Protein AF-K0RR10-F1 (afdb_monomer_lite)

pLDDT: mean 93.08, std 4.28, range [63.0, 97.69]

InterPro domains:
  IPR013103 Reverse transcriptase, RNA-dependent DNA polymerase [PF07727] (15-129)

Organism: Thalassiosira oceanica (NCBI:txid159749)

Secondary structure (DSSP, 8-state):
--EE--EEEEEEE-TT--EEEEEEE-GGGSPPPSS--------HHHHHHHHHHHHHHT--------TTHHHHSEEEEEEEEE--GGGGGGTT-EEEEEE--TT-TTHHHHHHHHHHHHHHHTT--EE-SS-TT-EE----

Structure (mmCIF, N/CA/C/O backbone):
data_AF-K0RR10-F1
#
_entry.id   AF-K0RR10-F1
#
loop_
_atom_site.group_PDB
_atom_site.id
_atom_site.type_symbol
_atom_site.label_atom_id
_atom_site.label_alt_id
_atom_site.label_comp_id
_atom_site.label_asym_id
_atom_site.label_entity_id
_atom_site.label_seq_id
_atom_site.pdbx_PDB_ins_code
_atom_site.Cartn_x
_atom_site.Cartn_y
_atom_site.Cartn_z
_atom_site.occupancy
_atom_site.B_iso_or_equiv
_atom_site.auth_seq_id
_atom_site.auth_comp_id
_atom_site.auth_asym_id
_atom_site.auth_atom_id
_atom_site.pdbx_PDB_model_num
ATOM 1 N N . GLY A 1 1 ? 5.781 13.032 -19.057 1.00 86.50 1 GLY A N 1
ATOM 2 C CA . GLY A 1 1 ? 5.958 11.800 -19.861 1.00 86.50 1 GLY A CA 1
ATOM 3 C C . GLY A 1 1 ? 6.273 10.612 -18.965 1.00 86.50 1 GLY A C 1
ATOM 4 O O . GLY A 1 1 ? 6.292 10.790 -17.752 1.00 86.50 1 GLY A O 1
ATOM 5 N N . TRP A 1 2 ? 6.493 9.425 -19.537 1.00 93.75 2 TRP A N 1
ATOM 6 C CA . TRP A 1 2 ? 6.980 8.248 -18.800 1.00 93.75 2 TRP A CA 1
ATOM 7 C C . TRP A 1 2 ? 8.497 8.338 -18.577 1.00 93.75 2 TRP A C 1
ATOM 9 O O . TRP A 1 2 ? 9.209 8.831 -19.448 1.00 93.75 2 TRP A O 1
ATOM 19 N N . LYS A 1 3 ? 8.989 7.877 -17.423 1.00 94.38 3 LYS A N 1
ATOM 20 C CA . LYS A 1 3 ? 10.417 7.876 -17.064 1.00 94.38 3 LYS A CA 1
ATOM 21 C C . LYS A 1 3 ? 10.918 6.446 -16.859 1.00 94.38 3 LYS A C 1
ATOM 23 O O . LYS A 1 3 ? 10.204 5.623 -16.286 1.00 94.38 3 LYS A O 1
ATOM 28 N N . LYS A 1 4 ? 12.142 6.155 -17.301 1.00 96.06 4 LYS A N 1
ATOM 29 C CA . LYS A 1 4 ? 12.766 4.846 -17.074 1.00 96.06 4 LYS A CA 1
ATOM 30 C C . LYS A 1 4 ? 13.024 4.651 -15.578 1.00 96.06 4 LYS A C 1
ATOM 32 O O . LYS A 1 4 ? 13.488 5.568 -14.904 1.00 96.06 4 LYS A O 1
ATOM 37 N N . ALA A 1 5 ? 12.744 3.458 -15.081 1.00 96.00 5 ALA A N 1
ATOM 38 C CA . ALA A 1 5 ? 13.085 2.987 -13.751 1.00 96.00 5 ALA A CA 1
ATOM 39 C C . ALA A 1 5 ? 13.799 1.630 -13.848 1.00 96.00 5 ALA A C 1
ATOM 41 O O . ALA A 1 5 ? 13.857 1.009 -14.911 1.00 96.00 5 ALA A O 1
ATOM 42 N N . SER A 1 6 ? 14.339 1.184 -12.721 1.00 95.31 6 SER A N 1
ATOM 43 C CA . SER A 1 6 ? 14.881 -0.158 -12.527 1.00 95.31 6 SER A CA 1
ATOM 44 C C . SER A 1 6 ? 14.260 -0.788 -11.283 1.00 95.31 6 SER A C 1
ATOM 46 O O . SER A 1 6 ? 13.507 -0.138 -10.548 1.00 95.31 6 SER A O 1
ATOM 48 N N . GLY A 1 7 ? 14.567 -2.054 -11.054 1.00 95.06 7 GLY A N 1
ATOM 49 C CA . GLY A 1 7 ? 14.224 -2.767 -9.837 1.00 95.06 7 GLY A CA 1
ATOM 50 C C . GLY A 1 7 ? 15.058 -4.028 -9.711 1.00 95.06 7 GLY A C 1
ATOM 51 O O . GLY A 1 7 ? 15.874 -4.334 -10.580 1.00 95.06 7 GLY A O 1
ATOM 52 N N . HIS A 1 8 ? 14.859 -4.732 -8.612 1.00 94.00 8 HIS A N 1
ATOM 53 C CA . HIS A 1 8 ? 15.583 -5.944 -8.267 1.00 94.00 8 HIS A CA 1
ATOM 54 C C . HIS A 1 8 ? 14.651 -6.916 -7.553 1.00 94.00 8 HIS A C 1
ATOM 56 O O . HIS A 1 8 ? 13.611 -6.530 -7.015 1.00 94.00 8 HIS A O 1
ATOM 62 N N . PHE A 1 9 ? 15.028 -8.186 -7.515 1.00 93.62 9 PHE A N 1
ATOM 63 C CA . PHE A 1 9 ? 14.322 -9.162 -6.703 1.00 93.62 9 PHE A CA 1
ATOM 64 C C . PHE A 1 9 ? 14.853 -9.184 -5.274 1.00 93.62 9 PHE A C 1
ATOM 66 O O . PHE A 1 9 ? 16.053 -9.105 -5.022 1.00 93.62 9 PHE A O 1
ATOM 73 N N . ILE A 1 10 ? 13.923 -9.337 -4.341 1.00 92.69 10 ILE A N 1
ATOM 74 C CA . ILE A 1 10 ? 14.191 -9.700 -2.959 1.00 92.69 10 ILE A CA 1
ATOM 75 C C . ILE A 1 10 ? 13.645 -11.104 -2.756 1.00 92.69 10 ILE A C 1
ATOM 77 O O . ILE A 1 10 ? 12.446 -11.345 -2.940 1.00 92.69 10 ILE A O 1
ATOM 81 N N . TRP A 1 11 ? 14.530 -12.011 -2.362 1.00 93.19 11 TRP A N 1
ATOM 82 C CA . TRP A 1 11 ? 14.187 -13.371 -1.975 1.00 93.19 11 TRP A CA 1
ATOM 83 C C . TRP A 1 11 ? 14.193 -13.487 -0.462 1.00 93.19 11 TRP A C 1
ATOM 85 O O . TRP A 1 11 ? 15.035 -12.905 0.216 1.00 93.19 11 TRP A O 1
ATOM 95 N N . ASP A 1 12 ? 13.230 -14.234 0.048 1.00 92.31 12 ASP A N 1
ATOM 96 C CA . ASP A 1 12 ? 13.021 -14.433 1.470 1.00 92.31 12 ASP A CA 1
ATOM 97 C C . ASP A 1 12 ? 12.541 -15.867 1.713 1.00 92.31 12 ASP A C 1
ATOM 99 O O . ASP A 1 12 ? 11.804 -16.437 0.899 1.00 92.31 12 ASP A O 1
ATOM 103 N N . VAL A 1 13 ? 12.965 -16.454 2.828 1.00 93.69 13 VAL A N 1
ATOM 104 C CA . VAL A 1 13 ? 12.513 -17.770 3.283 1.00 93.69 13 VAL A CA 1
ATOM 105 C C . VAL A 1 13 ? 11.911 -17.574 4.658 1.00 93.69 13 VAL A C 1
ATOM 107 O O . VAL A 1 13 ? 12.597 -17.236 5.619 1.00 93.69 13 VAL A O 1
ATOM 110 N N . LYS A 1 14 ? 10.600 -17.770 4.740 1.00 89.75 14 LYS A N 1
ATOM 111 C CA . LYS A 1 14 ? 9.872 -17.651 5.999 1.00 89.75 14 LYS A CA 1
ATOM 112 C C . LYS A 1 14 ? 10.260 -18.769 6.970 1.00 89.75 14 LYS A C 1
ATOM 114 O O . LYS A 1 14 ? 10.777 -19.807 6.567 1.00 89.75 14 LYS A O 1
ATOM 119 N N . MET A 1 15 ? 9.907 -18.590 8.244 1.00 92.62 15 MET A N 1
ATOM 120 C CA . MET A 1 15 ? 10.101 -19.610 9.288 1.00 92.62 15 MET A CA 1
ATOM 121 C C . MET A 1 15 ? 9.376 -20.935 8.993 1.00 92.62 15 MET A C 1
ATOM 123 O O . MET A 1 15 ? 9.811 -21.981 9.454 1.00 92.62 15 MET A O 1
ATOM 127 N N . ASP A 1 16 ? 8.304 -20.904 8.196 1.00 94.12 16 ASP A N 1
ATOM 128 C CA . ASP A 1 16 ? 7.575 -22.090 7.718 1.00 94.12 16 ASP A CA 1
ATOM 129 C C . ASP A 1 16 ? 8.182 -22.707 6.437 1.00 94.12 16 ASP A C 1
ATOM 131 O O . ASP A 1 16 ? 7.538 -23.509 5.766 1.00 94.12 16 ASP A O 1
ATOM 135 N N . PHE A 1 17 ? 9.405 -22.307 6.067 1.00 92.69 17 PHE A N 1
ATOM 136 C CA . PHE A 1 17 ? 10.118 -22.667 4.835 1.00 92.69 17 PHE A CA 1
ATOM 137 C C . PHE A 1 17 ? 9.451 -22.229 3.523 1.00 92.69 17 PHE A C 1
ATOM 139 O O . PHE A 1 17 ? 9.933 -22.573 2.437 1.00 92.69 17 PHE A O 1
ATOM 146 N N . THR A 1 18 ? 8.399 -21.407 3.574 1.00 94.12 18 THR A N 1
ATOM 147 C CA . THR A 1 18 ? 7.823 -20.820 2.363 1.00 94.12 18 THR A CA 1
ATOM 148 C C . THR A 1 18 ? 8.839 -19.895 1.705 1.00 94.12 18 THR A C 1
ATOM 150 O O . THR A 1 18 ? 9.264 -18.889 2.282 1.00 94.12 18 THR A O 1
ATOM 153 N N . ARG A 1 19 ? 9.178 -20.203 0.453 1.00 93.81 19 ARG A N 1
ATOM 154 C CA . ARG A 1 19 ? 10.034 -19.365 -0.389 1.00 93.81 19 ARG A CA 1
ATOM 155 C C . ARG A 1 19 ? 9.206 -18.244 -0.993 1.00 93.81 19 ARG A C 1
ATOM 157 O O . ARG A 1 19 ? 8.159 -18.483 -1.594 1.00 93.81 19 ARG A O 1
ATOM 164 N N . LYS A 1 20 ? 9.681 -17.015 -0.851 1.00 91.31 20 LYS A N 1
ATOM 165 C CA . LYS A 1 20 ? 9.040 -15.823 -1.390 1.00 91.31 20 LYS A CA 1
ATOM 166 C C . LYS A 1 20 ? 10.031 -15.050 -2.241 1.00 91.31 20 LYS A C 1
ATOM 168 O O . LYS A 1 20 ? 11.164 -14.833 -1.834 1.00 91.31 20 LYS A O 1
ATOM 173 N N . ALA A 1 21 ? 9.571 -14.591 -3.396 1.00 91.25 21 ALA A N 1
ATOM 174 C CA . ALA A 1 21 ? 10.290 -13.648 -4.237 1.00 91.25 21 ALA A CA 1
ATOM 175 C C . ALA A 1 21 ? 9.399 -12.426 -4.479 1.00 91.25 21 ALA A C 1
ATOM 177 O O . ALA A 1 21 ? 8.190 -12.559 -4.689 1.00 91.25 21 ALA A O 1
ATOM 178 N N . ARG A 1 22 ? 9.974 -11.226 -4.413 1.00 91.06 22 ARG A N 1
ATOM 179 C CA . ARG A 1 22 ? 9.297 -9.969 -4.752 1.00 91.06 22 ARG A CA 1
ATOM 180 C C . ARG A 1 22 ? 10.189 -9.163 -5.677 1.00 91.06 22 ARG A C 1
ATOM 182 O O . ARG A 1 22 ? 11.328 -8.904 -5.314 1.00 91.06 22 ARG A O 1
ATOM 189 N N . TRP A 1 23 ? 9.657 -8.704 -6.803 1.00 93.44 23 TRP A N 1
ATOM 190 C CA . TRP A 1 23 ? 10.311 -7.651 -7.574 1.00 93.44 23 TRP A CA 1
ATOM 191 C C . TRP A 1 23 ? 10.014 -6.294 -6.925 1.00 93.44 23 TRP A C 1
ATOM 193 O O . TRP A 1 23 ? 8.859 -5.971 -6.630 1.00 93.44 23 TRP A O 1
ATOM 203 N N . VAL A 1 24 ? 11.057 -5.520 -6.654 1.00 94.88 24 VAL A N 1
ATOM 204 C CA . VAL A 1 24 ? 11.018 -4.257 -5.915 1.00 94.88 24 VAL A CA 1
ATOM 205 C C . VAL A 1 24 ? 11.597 -3.164 -6.797 1.00 94.88 24 VAL A C 1
ATOM 207 O O . VAL A 1 24 ? 12.699 -3.287 -7.322 1.00 94.88 24 VAL A O 1
ATOM 210 N N . LYS A 1 25 ? 10.848 -2.073 -6.956 1.00 95.38 25 LYS A N 1
ATOM 211 C CA . LYS A 1 25 ? 11.269 -0.908 -7.735 1.00 95.38 25 LYS A CA 1
ATOM 212 C C . LYS A 1 25 ? 12.403 -0.181 -7.010 1.00 95.38 25 LYS A C 1
ATOM 214 O O . LYS A 1 25 ? 12.285 0.121 -5.826 1.00 95.38 25 LYS A O 1
ATOM 219 N N . ASP A 1 26 ? 13.432 0.238 -7.740 1.00 94.88 26 ASP A N 1
ATOM 220 C CA . ASP A 1 26 ? 14.519 1.079 -7.225 1.00 94.88 26 ASP A CA 1
ATOM 221 C C . ASP A 1 26 ? 14.074 2.545 -7.081 1.00 94.88 26 ASP A C 1
ATOM 223 O O . ASP A 1 26 ? 14.636 3.454 -7.695 1.00 94.88 26 ASP A O 1
ATOM 227 N N . GLY A 1 27 ? 13.043 2.830 -6.282 1.00 92.38 27 GLY A N 1
ATOM 228 C CA . GLY A 1 27 ? 12.535 4.200 -6.150 1.00 92.38 27 GLY A CA 1
ATOM 229 C C . GLY A 1 27 ? 13.549 5.173 -5.550 1.00 92.38 27 GLY A C 1
ATOM 230 O O . GLY A 1 27 ? 13.446 6.371 -5.795 1.00 92.38 27 GLY A O 1
ATOM 231 N N . HIS A 1 28 ? 14.577 4.695 -4.841 1.00 90.81 28 HIS A N 1
ATOM 232 C CA . HIS A 1 28 ? 15.696 5.544 -4.418 1.00 90.81 28 HIS A CA 1
ATOM 233 C C . HIS A 1 28 ? 16.426 6.186 -5.614 1.00 90.81 28 HIS A C 1
ATOM 235 O O . HIS A 1 28 ? 16.857 7.331 -5.513 1.00 90.81 28 HIS A O 1
ATOM 241 N N . ARG A 1 29 ? 16.479 5.497 -6.762 1.00 93.56 29 ARG A N 1
ATOM 242 C CA . ARG A 1 29 ? 17.094 5.978 -8.009 1.00 93.56 29 ARG A CA 1
ATOM 243 C C . ARG A 1 29 ? 16.163 6.844 -8.859 1.00 93.56 29 ARG A C 1
ATOM 245 O O . ARG A 1 29 ? 16.609 7.432 -9.838 1.00 93.56 29 ARG A O 1
ATOM 252 N N . THR A 1 30 ? 14.875 6.932 -8.522 1.00 91.12 30 THR A N 1
ATOM 253 C CA . THR A 1 30 ? 13.935 7.815 -9.227 1.00 91.12 30 THR A CA 1
ATOM 254 C C . THR A 1 30 ? 13.905 9.193 -8.576 1.00 91.12 30 THR A C 1
ATOM 256 O O . THR A 1 30 ? 14.126 9.325 -7.370 1.00 91.12 30 THR A O 1
ATOM 259 N N . ALA A 1 31 ? 13.597 10.234 -9.353 1.00 89.69 31 ALA A N 1
ATOM 260 C CA . ALA A 1 31 ? 13.382 11.576 -8.813 1.00 89.69 31 ALA A CA 1
ATOM 261 C C . ALA A 1 31 ? 12.313 11.569 -7.701 1.00 89.69 31 ALA A C 1
ATOM 263 O O . ALA A 1 31 ? 11.481 10.660 -7.627 1.00 89.69 31 ALA A O 1
ATOM 264 N N . ALA A 1 32 ? 12.352 12.566 -6.817 1.00 86.44 32 ALA A N 1
ATOM 265 C CA . ALA A 1 32 ? 11.272 12.758 -5.857 1.00 86.44 32 ALA A CA 1
ATOM 266 C C . ALA A 1 32 ? 9.940 12.996 -6.600 1.00 86.44 32 ALA A C 1
ATOM 268 O O . ALA A 1 32 ? 9.947 13.619 -7.668 1.00 86.44 32 ALA A O 1
ATOM 269 N N . PRO A 1 33 ? 8.813 12.485 -6.078 1.00 83.75 33 PRO A N 1
ATOM 270 C CA . PRO A 1 33 ? 7.509 12.794 -6.645 1.00 83.75 33 PRO A CA 1
ATOM 271 C C . PRO A 1 33 ? 7.237 14.301 -6.535 1.00 83.75 33 PRO A C 1
ATOM 273 O O . PRO A 1 33 ? 7.612 14.935 -5.554 1.00 83.75 33 PRO A O 1
ATOM 276 N N . GLU A 1 34 ? 6.567 14.871 -7.539 1.00 79.62 34 GLU A N 1
ATOM 277 C CA . GLU A 1 34 ? 6.197 16.301 -7.561 1.00 79.62 34 GLU A CA 1
ATOM 278 C C . GLU A 1 34 ? 5.202 16.665 -6.447 1.00 79.62 34 GLU A C 1
ATOM 280 O O . GLU A 1 34 ? 5.109 17.809 -6.019 1.00 79.62 34 GLU A O 1
ATOM 285 N N . SER A 1 35 ? 4.459 15.671 -5.967 1.00 81.00 35 SER A N 1
ATOM 286 C CA . SER A 1 35 ? 3.507 15.776 -4.865 1.00 81.00 35 SER A CA 1
ATOM 287 C C . SER A 1 35 ? 4.033 15.046 -3.631 1.00 81.00 35 SER A C 1
ATOM 289 O O . SER A 1 35 ? 4.780 14.075 -3.750 1.00 81.00 35 SER A O 1
ATOM 291 N N . SER A 1 36 ? 3.592 15.477 -2.446 1.00 84.50 36 SER A N 1
ATOM 292 C CA . SER A 1 36 ? 3.968 14.867 -1.162 1.00 84.50 36 SER A CA 1
ATOM 293 C C . SER A 1 36 ? 3.772 13.353 -1.178 1.00 84.50 36 SER A C 1
ATOM 295 O O . SER A 1 36 ? 2.691 12.903 -1.536 1.00 84.50 36 SER A O 1
ATOM 297 N N . SER A 1 37 ? 4.774 12.573 -0.766 1.00 86.75 37 SER A N 1
ATOM 298 C CA . SER A 1 37 ? 4.698 11.109 -0.619 1.00 86.75 37 SER A CA 1
ATOM 299 C C . SER A 1 37 ? 4.054 10.658 0.699 1.00 86.75 37 SER A C 1
ATOM 301 O O . SER A 1 37 ? 4.166 9.490 1.067 1.00 86.75 37 SER A O 1
ATOM 303 N N . TYR A 1 38 ? 3.431 11.581 1.431 1.00 87.88 38 TYR A N 1
ATOM 304 C CA . TYR A 1 38 ? 2.828 11.318 2.731 1.00 87.88 38 TYR A CA 1
ATOM 305 C C . TYR A 1 38 ? 1.704 10.278 2.644 1.00 87.88 38 TYR A C 1
ATOM 307 O O . TYR A 1 38 ? 0.831 10.364 1.781 1.00 87.88 38 TYR A O 1
ATOM 315 N N . ALA A 1 39 ? 1.723 9.324 3.570 1.00 91.00 39 ALA A N 1
ATOM 316 C CA . ALA A 1 39 ? 0.639 8.392 3.834 1.00 91.00 39 ALA A CA 1
ATOM 317 C C . ALA A 1 39 ? 0.280 8.515 5.315 1.00 91.00 39 ALA A C 1
ATOM 319 O O . ALA A 1 39 ? 1.181 8.562 6.157 1.00 91.00 39 ALA A O 1
ATOM 320 N N . GLY A 1 40 ? -1.017 8.598 5.605 1.00 89.25 40 GLY A N 1
ATOM 321 C CA . GLY A 1 40 ? -1.512 8.676 6.972 1.00 89.25 40 GLY A CA 1
ATOM 322 C C . GLY A 1 40 ? -1.158 7.424 7.777 1.00 89.25 40 GLY A C 1
ATOM 323 O O . GLY A 1 40 ? -1.046 6.322 7.228 1.00 89.25 40 GLY A O 1
ATOM 324 N N . VAL A 1 41 ? -0.948 7.614 9.077 1.00 91.81 41 VAL A N 1
ATOM 325 C CA . VAL A 1 41 ? -0.814 6.534 10.051 1.00 91.81 41 VAL A CA 1
ATOM 326 C C . VAL A 1 41 ? -1.712 6.882 11.224 1.00 91.81 41 VAL A C 1
ATOM 328 O O . VAL A 1 41 ? -1.577 7.956 11.810 1.00 91.81 41 VAL A O 1
ATOM 331 N N . VAL A 1 42 ? -2.579 5.939 11.588 1.00 94.25 42 VAL A N 1
ATOM 332 C CA . VAL A 1 42 ? -3.441 6.074 12.760 1.00 94.25 42 VAL A CA 1
ATOM 333 C C . VAL A 1 42 ? -2.601 6.297 14.019 1.00 94.25 42 VAL A C 1
ATOM 335 O O . VAL A 1 42 ? -1.596 5.616 14.258 1.00 94.25 42 VAL A O 1
ATOM 338 N N . SER A 1 43 ? -3.011 7.255 14.844 1.00 95.38 43 SER A N 1
ATOM 339 C CA . SER A 1 43 ? -2.337 7.511 16.112 1.00 95.38 43 SER A CA 1
ATOM 340 C C . SER A 1 43 ? -2.572 6.371 17.104 1.00 95.38 43 SER A C 1
ATOM 342 O O . SER A 1 43 ? -3.607 5.694 17.120 1.00 95.38 43 SER A O 1
ATOM 344 N N . ARG A 1 44 ? -1.603 6.156 17.994 1.00 95.81 44 ARG A N 1
ATOM 345 C CA . ARG A 1 44 ? -1.722 5.137 19.042 1.00 95.81 44 ARG A CA 1
ATOM 346 C C . ARG A 1 44 ? -2.863 5.467 20.005 1.00 95.81 44 ARG A C 1
ATOM 348 O O . ARG A 1 44 ? -3.517 4.568 20.526 1.00 95.81 44 ARG A O 1
ATOM 355 N N . GLU A 1 45 ? -3.088 6.749 20.251 1.00 96.31 45 GLU A N 1
ATOM 356 C CA . GLU A 1 45 ? -4.141 7.274 21.108 1.00 96.31 45 GLU A CA 1
ATOM 357 C C . GLU A 1 45 ? -5.523 6.968 20.512 1.00 96.31 45 GLU A C 1
ATOM 359 O O . GLU A 1 45 ? -6.370 6.436 21.228 1.00 96.31 45 GLU A O 1
ATOM 364 N N . SER A 1 46 ? -5.715 7.155 19.201 1.00 96.56 46 SER A N 1
ATOM 365 C CA . SER A 1 46 ? -6.925 6.717 18.490 1.00 96.56 46 SER A CA 1
ATOM 366 C C . SER A 1 46 ? -7.177 5.216 18.613 1.00 96.56 46 SER A C 1
ATOM 368 O O . SER A 1 46 ? -8.295 4.808 18.929 1.00 96.56 46 SER A O 1
ATOM 370 N N . ILE A 1 47 ? -6.142 4.383 18.422 1.00 96.06 47 ILE A N 1
ATOM 371 C CA . ILE A 1 47 ? -6.264 2.924 18.596 1.00 96.06 47 ILE A CA 1
ATOM 372 C C . ILE A 1 47 ? -6.725 2.597 20.020 1.00 96.06 47 ILE A C 1
ATOM 374 O O . ILE A 1 47 ? -7.646 1.803 20.203 1.00 96.06 47 ILE A O 1
ATOM 378 N N . ARG A 1 48 ? -6.112 3.215 21.038 1.00 97.06 48 ARG A N 1
ATOM 379 C CA . ARG A 1 48 ? -6.484 2.996 22.445 1.00 97.06 48 ARG A CA 1
ATOM 380 C C . ARG A 1 48 ? -7.935 3.375 22.707 1.00 97.06 48 ARG A C 1
ATOM 382 O O . ARG A 1 48 ? -8.650 2.576 23.296 1.00 97.06 48 ARG A O 1
ATOM 389 N N . ILE A 1 49 ? -8.375 4.541 22.235 1.00 95.69 49 ILE A N 1
ATOM 390 C CA . ILE A 1 49 ? -9.760 5.002 22.400 1.00 95.69 49 ILE A CA 1
ATOM 391 C C . ILE A 1 49 ? -10.738 4.014 21.752 1.00 95.69 49 ILE A C 1
ATOM 393 O O . ILE A 1 49 ? -11.702 3.610 22.399 1.00 95.69 49 ILE A O 1
ATOM 397 N N . ALA A 1 50 ? -10.472 3.572 20.519 1.00 95.12 50 ALA A N 1
ATOM 398 C CA . ALA A 1 50 ? -11.328 2.618 19.814 1.00 95.12 50 ALA A CA 1
ATOM 399 C C . ALA A 1 50 ? -11.419 1.264 20.541 1.00 95.12 50 ALA A C 1
ATOM 401 O O . ALA A 1 50 ? -12.510 0.716 20.698 1.00 95.12 50 ALA A O 1
ATOM 402 N N . LEU A 1 51 ? -10.291 0.744 21.036 1.00 96.81 51 LEU A N 1
ATOM 403 C CA . LEU A 1 51 ? -10.257 -0.508 21.797 1.00 96.81 51 LEU A CA 1
ATOM 404 C C . LEU A 1 51 ? -10.945 -0.379 23.163 1.00 96.81 51 LEU A C 1
ATOM 406 O O . LEU A 1 51 ? -11.666 -1.290 23.566 1.00 96.81 51 LEU A O 1
ATOM 410 N N . THR A 1 52 ? -10.773 0.744 23.867 1.00 97.69 52 THR A N 1
ATOM 411 C CA . THR A 1 52 ? -11.483 1.017 25.126 1.00 97.69 52 THR A CA 1
ATOM 412 C C . THR A 1 52 ? -12.989 1.103 24.900 1.00 97.69 52 THR A C 1
ATOM 414 O O . THR A 1 52 ? -13.745 0.500 25.655 1.00 97.69 52 THR A O 1
ATOM 417 N N . TYR A 1 53 ? -13.429 1.791 23.845 1.00 95.06 53 TYR A N 1
ATOM 418 C CA . TYR A 1 53 ? -14.840 1.857 23.469 1.00 95.06 53 TYR A CA 1
ATOM 419 C C . TYR A 1 53 ? -15.412 0.459 23.195 1.00 95.06 53 TYR A C 1
ATOM 421 O O . TYR A 1 53 ? -16.444 0.094 23.755 1.00 95.06 53 TYR A O 1
ATOM 429 N N . ALA A 1 54 ? -14.706 -0.361 22.411 1.00 96.00 54 ALA A N 1
ATOM 430 C CA . ALA A 1 54 ? -15.118 -1.736 22.150 1.00 96.00 54 ALA A CA 1
ATOM 431 C C . ALA A 1 54 ? -15.232 -2.566 23.440 1.00 96.00 54 ALA A C 1
ATOM 433 O O . ALA A 1 54 ? -16.227 -3.262 23.627 1.00 96.00 54 ALA A O 1
ATOM 434 N N . ALA A 1 55 ? -14.268 -2.444 24.358 1.00 97.56 55 ALA A N 1
ATOM 435 C CA . ALA A 1 55 ? -14.285 -3.152 25.637 1.00 97.56 55 ALA A CA 1
ATOM 436 C C . ALA A 1 55 ? -15.451 -2.720 26.546 1.00 97.56 55 ALA A C 1
ATOM 438 O O . ALA A 1 55 ? -16.090 -3.574 27.155 1.00 97.56 55 ALA A O 1
ATOM 439 N N . LEU A 1 56 ? -15.758 -1.419 26.609 1.00 97.56 56 LEU A N 1
ATOM 440 C CA . LEU A 1 56 ? -16.869 -0.883 27.408 1.00 97.56 56 LEU A CA 1
ATOM 441 C C . LEU A 1 56 ? -18.240 -1.357 26.909 1.00 97.56 56 LEU A C 1
ATOM 443 O O . LEU A 1 56 ? -19.154 -1.535 27.709 1.00 97.56 56 LEU A O 1
ATOM 447 N N . HIS A 1 57 ? -18.376 -1.570 25.600 1.00 95.69 57 HIS A N 1
ATOM 448 C CA . HIS A 1 57 ? -19.635 -1.955 24.960 1.00 95.69 57 HIS A CA 1
ATOM 449 C C . HIS A 1 57 ? -19.708 -3.441 24.572 1.00 95.69 57 HIS A C 1
ATOM 451 O O . HIS A 1 57 ? -20.680 -3.857 23.946 1.00 95.69 57 HIS A O 1
ATOM 457 N N . GLY A 1 58 ? -18.702 -4.247 24.927 1.00 95.81 58 GLY A N 1
ATOM 458 C CA . GLY A 1 58 ? -18.655 -5.672 24.585 1.00 95.81 58 GLY A CA 1
ATOM 459 C C . GLY A 1 58 ? -18.618 -5.950 23.076 1.00 95.81 58 GLY A C 1
ATOM 460 O O . GLY A 1 58 ? -19.140 -6.970 22.629 1.00 95.81 58 GLY A O 1
ATOM 461 N N . LEU A 1 59 ? -18.040 -5.045 22.280 1.00 94.69 59 LEU A N 1
ATOM 462 C CA . LEU A 1 59 ? -17.986 -5.177 20.823 1.00 94.69 59 LEU A CA 1
ATOM 463 C C . LEU A 1 59 ? -16.866 -6.139 20.392 1.00 94.69 59 LEU A C 1
ATOM 465 O O . LEU A 1 59 ? -15.750 -6.055 20.914 1.00 94.69 59 LEU A O 1
ATOM 469 N N . PRO A 1 60 ? -17.111 -7.019 19.402 1.00 95.44 60 PRO A N 1
ATOM 470 C CA . PRO A 1 60 ? -16.065 -7.864 18.849 1.00 95.44 60 PRO A CA 1
ATOM 471 C C . PRO A 1 60 ? -15.036 -7.020 18.086 1.00 95.44 60 PRO A C 1
ATOM 473 O O . PRO A 1 60 ? -15.387 -6.157 17.282 1.00 95.44 60 PRO A O 1
ATOM 476 N N . VAL A 1 61 ? -13.753 -7.310 18.304 1.00 95.31 61 VAL A N 1
ATOM 477 C CA . VAL A 1 61 ? -12.640 -6.673 17.590 1.00 95.31 61 VAL A CA 1
ATOM 478 C C . VAL A 1 61 ? -12.028 -7.677 16.622 1.00 95.31 61 VAL A C 1
ATOM 480 O O . VAL A 1 61 ? -11.660 -8.783 17.012 1.00 95.31 61 VAL A O 1
ATOM 483 N N . VAL A 1 62 ? -11.893 -7.273 15.359 1.00 94.94 62 VAL A N 1
ATOM 484 C CA . VAL A 1 62 ? -11.267 -8.074 14.302 1.00 94.94 62 VAL A CA 1
ATOM 485 C C . VAL A 1 62 ? -10.057 -7.325 13.758 1.00 94.94 62 VAL A C 1
ATOM 487 O O . VAL A 1 62 ? -10.116 -6.120 13.526 1.00 94.94 62 VAL A O 1
ATOM 490 N N . ALA A 1 63 ? -8.963 -8.052 13.533 1.00 94.06 63 ALA A N 1
ATOM 491 C CA . ALA A 1 63 ? -7.764 -7.545 12.882 1.00 94.06 63 ALA A CA 1
ATOM 492 C C . ALA A 1 63 ? -7.507 -8.324 11.588 1.00 94.06 63 ALA A C 1
ATOM 494 O O . ALA A 1 63 ? -7.643 -9.548 11.554 1.00 94.06 63 ALA A O 1
ATOM 495 N N . ALA A 1 64 ? -7.120 -7.615 10.529 1.00 91.38 64 ALA A N 1
ATOM 496 C CA . ALA A 1 64 ? -6.796 -8.205 9.238 1.00 91.38 64 ALA A CA 1
ATOM 497 C C . ALA A 1 64 ? -5.571 -7.520 8.621 1.00 91.38 64 ALA A C 1
ATOM 499 O O . ALA A 1 64 ? -5.382 -6.315 8.773 1.00 91.38 64 ALA A O 1
ATOM 500 N N . ASP A 1 65 ? -4.768 -8.299 7.898 1.00 90.06 65 ASP A N 1
ATOM 501 C CA . ASP A 1 65 ? -3.662 -7.811 7.072 1.00 90.06 65 ASP A CA 1
ATOM 502 C C . ASP A 1 65 ? -4.026 -7.946 5.589 1.00 90.06 65 ASP A C 1
ATOM 504 O O . ASP A 1 65 ? -4.429 -9.019 5.124 1.00 90.06 65 ASP A O 1
ATOM 508 N N . ILE A 1 66 ? -3.889 -6.854 4.834 1.00 88.06 66 ILE A N 1
ATOM 509 C CA . ILE A 1 66 ? -4.222 -6.835 3.407 1.00 88.06 66 ILE A CA 1
ATOM 510 C C . ILE A 1 66 ? -3.019 -7.339 2.611 1.00 88.06 66 ILE A C 1
ATOM 512 O O . ILE A 1 66 ? -2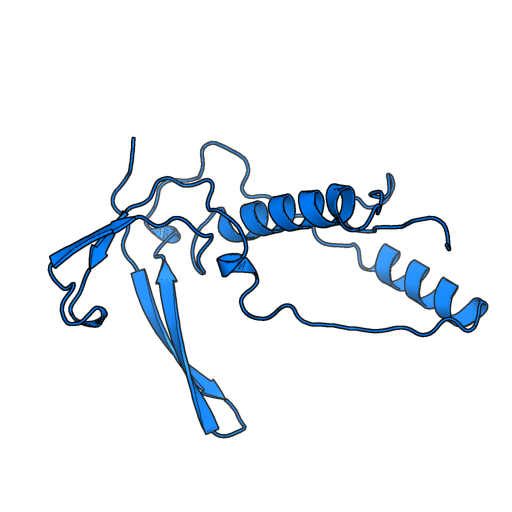.039 -6.629 2.363 1.00 88.06 66 ILE A O 1
ATOM 516 N N . ARG A 1 67 ? -3.118 -8.587 2.147 1.00 86.44 67 ARG A N 1
ATOM 517 C CA . ARG A 1 67 ? -2.096 -9.193 1.290 1.00 86.44 67 ARG A CA 1
ATOM 518 C C . ARG A 1 67 ? -1.955 -8.407 -0.010 1.00 86.44 67 ARG A C 1
ATOM 520 O O . ARG A 1 67 ? -2.939 -8.108 -0.676 1.00 86.44 67 ARG A O 1
ATOM 527 N N . ASN A 1 68 ? -0.710 -8.151 -0.410 1.00 85.19 68 ASN A N 1
ATOM 528 C CA . ASN A 1 68 ? -0.374 -7.469 -1.664 1.00 85.19 68 ASN A CA 1
ATOM 529 C C . ASN A 1 68 ? -1.010 -6.073 -1.813 1.00 85.19 68 ASN A C 1
ATOM 531 O O . ASN A 1 68 ? -1.243 -5.642 -2.940 1.00 85.19 68 ASN A O 1
ATOM 535 N N . ALA A 1 69 ? -1.230 -5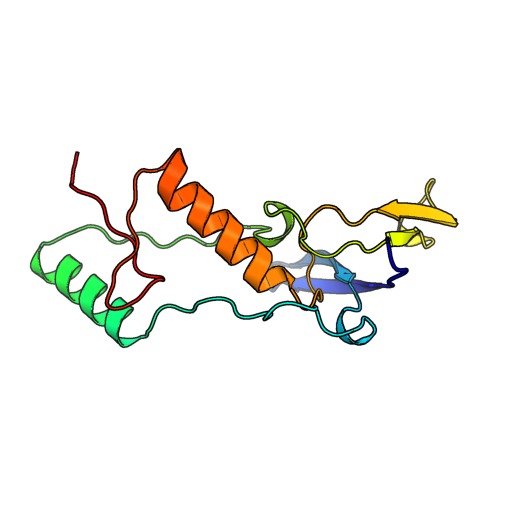.365 -0.698 1.00 86.38 69 ALA A N 1
ATOM 536 C CA . ALA A 1 69 ? -1.832 -4.031 -0.631 1.00 86.38 69 ALA A CA 1
ATOM 537 C C . ALA A 1 69 ? -1.440 -3.103 -1.799 1.00 86.38 69 ALA A C 1
ATOM 539 O O . ALA A 1 69 ? -2.291 -2.635 -2.544 1.00 86.38 69 ALA A O 1
ATOM 540 N N . TYR A 1 70 ? -0.148 -2.890 -2.055 1.00 90.94 70 TYR A N 1
ATOM 541 C CA . TYR A 1 70 ? 0.268 -1.954 -3.109 1.00 90.94 70 TYR A CA 1
ATOM 542 C C . TYR A 1 70 ? -0.178 -2.362 -4.521 1.00 90.94 70 TYR A C 1
ATOM 544 O O . TYR A 1 70 ? -0.539 -1.498 -5.317 1.00 90.94 70 TYR A O 1
ATOM 552 N N . LEU A 1 71 ? -0.256 -3.661 -4.823 1.00 91.50 71 LEU A N 1
ATOM 553 C CA . LEU A 1 71 ? -0.667 -4.132 -6.147 1.00 91.50 71 LEU A CA 1
ATOM 554 C C . LEU A 1 71 ? -2.150 -3.867 -6.443 1.00 91.50 71 LEU A C 1
ATOM 556 O O . LEU A 1 71 ? -2.528 -3.827 -7.615 1.00 91.50 71 LEU A O 1
ATOM 560 N N . SER A 1 72 ? -2.987 -3.647 -5.423 1.00 91.19 72 SER A N 1
ATOM 561 C CA . SER A 1 72 ? -4.386 -3.266 -5.641 1.00 91.19 72 SER A CA 1
ATOM 562 C C . SER A 1 72 ? -4.528 -1.795 -6.039 1.00 91.19 72 SER A C 1
ATOM 564 O O . SER A 1 72 ? -5.461 -1.445 -6.761 1.00 91.19 72 SER A O 1
ATOM 566 N N . ALA A 1 73 ? -3.590 -0.930 -5.650 1.00 94.62 73 ALA A N 1
ATOM 567 C CA . ALA A 1 73 ? -3.661 0.498 -5.929 1.00 94.62 73 ALA A CA 1
ATOM 568 C C . ALA A 1 73 ? -3.011 0.870 -7.274 1.00 94.62 73 ALA A C 1
ATOM 570 O O . ALA A 1 73 ? -1.957 0.333 -7.630 1.00 94.62 73 ALA A O 1
ATOM 571 N N . PRO A 1 74 ? -3.606 1.790 -8.053 1.00 95.81 74 PRO A N 1
ATOM 572 C CA . PRO A 1 74 ? -2.944 2.362 -9.222 1.00 95.81 74 PRO A CA 1
ATOM 573 C C . PRO A 1 74 ? -1.737 3.206 -8.793 1.00 95.81 74 PRO A C 1
ATOM 575 O O . PRO A 1 74 ? -1.788 3.873 -7.763 1.00 95.81 74 PRO A O 1
ATOM 578 N N . SER A 1 75 ? -0.665 3.212 -9.589 1.00 94.50 75 SER A N 1
ATOM 579 C CA . SER A 1 75 ? 0.452 4.128 -9.339 1.00 94.50 75 SER A CA 1
ATOM 580 C C . SER A 1 75 ? 0.157 5.510 -9.911 1.00 94.50 75 SER A C 1
ATOM 582 O O . SER A 1 75 ? -0.297 5.645 -11.049 1.00 94.50 75 SER A O 1
ATOM 584 N N . SER A 1 76 ? 0.463 6.542 -9.132 1.00 93.44 76 SER A N 1
ATOM 585 C CA . SER A 1 76 ? 0.490 7.933 -9.585 1.00 93.44 76 SER A CA 1
ATOM 586 C C . SER A 1 76 ? 1.751 8.265 -10.392 1.00 93.44 76 SER A C 1
ATOM 588 O O . SER A 1 76 ? 1.763 9.228 -11.162 1.00 93.44 76 SER A O 1
ATOM 590 N N . GLU A 1 77 ? 2.816 7.473 -10.248 1.00 92.50 77 GLU A N 1
ATOM 591 C CA . GLU A 1 77 ? 4.074 7.677 -10.955 1.00 92.50 77 GLU A CA 1
ATOM 592 C C . GLU A 1 77 ? 4.041 7.029 -12.347 1.00 92.50 77 GLU A C 1
ATOM 594 O O . GLU A 1 77 ? 3.657 5.873 -12.511 1.00 92.50 77 GLU A O 1
ATOM 599 N N . LYS A 1 78 ? 4.522 7.742 -13.370 1.00 94.19 78 LYS A N 1
ATOM 600 C CA . LYS A 1 78 ? 4.623 7.215 -14.741 1.00 94.19 78 LYS A CA 1
ATOM 601 C C . LYS A 1 78 ? 6.014 6.637 -14.988 1.00 94.19 78 LYS A C 1
ATOM 603 O O . LYS A 1 78 ? 6.862 7.297 -15.591 1.00 94.19 78 LYS A O 1
ATOM 608 N N . HIS A 1 79 ? 6.246 5.415 -14.517 1.00 95.56 79 HIS A N 1
ATOM 609 C CA . HIS A 1 79 ? 7.522 4.713 -14.676 1.00 95.56 79 HIS A CA 1
ATOM 610 C C . HIS A 1 79 ? 7.425 3.488 -15.589 1.00 95.56 79 HIS A C 1
ATOM 612 O O . HIS A 1 79 ? 6.451 2.745 -15.539 1.00 95.56 79 HIS A O 1
ATOM 618 N N . TYR A 1 80 ? 8.447 3.258 -16.405 1.00 96.75 80 TYR A N 1
ATOM 619 C CA . TYR A 1 80 ? 8.581 2.040 -17.205 1.00 96.75 80 TYR A CA 1
ATOM 620 C C . TYR A 1 80 ? 9.916 1.359 -16.922 1.00 96.75 80 TYR A C 1
ATOM 622 O O . TYR A 1 80 ? 10.869 2.017 -16.506 1.00 96.75 80 TYR A O 1
ATOM 630 N N . ILE A 1 81 ? 9.992 0.059 -17.172 1.00 97.00 81 ILE A N 1
ATOM 631 C CA . ILE A 1 81 ? 11.229 -0.719 -17.098 1.00 97.00 81 ILE A CA 1
ATOM 632 C C . ILE A 1 81 ? 11.534 -1.340 -18.455 1.00 97.00 81 ILE A C 1
ATOM 634 O O . ILE A 1 81 ? 10.640 -1.511 -19.284 1.00 97.00 81 ILE A O 1
ATOM 638 N N . ILE A 1 82 ? 12.804 -1.670 -18.660 1.00 97.06 82 ILE A N 1
ATOM 639 C CA . ILE A 1 82 ? 13.194 -2.660 -19.660 1.00 97.06 82 ILE A CA 1
ATOM 640 C C . ILE A 1 82 ? 13.274 -3.974 -18.894 1.00 97.06 82 ILE A C 1
ATOM 642 O O . ILE A 1 82 ? 13.988 -4.044 -17.892 1.00 97.06 82 ILE A O 1
ATOM 646 N N . CYS A 1 83 ? 12.488 -4.954 -19.309 1.00 96.12 83 CYS A N 1
ATOM 647 C CA . CYS A 1 83 ? 12.425 -6.257 -18.673 1.00 96.12 83 CYS A CA 1
ATOM 648 C C . CYS A 1 83 ? 13.792 -6.948 -18.749 1.00 96.12 83 CYS A C 1
ATOM 650 O O . CYS A 1 83 ? 14.345 -7.097 -19.838 1.00 96.12 83 CYS A O 1
ATOM 652 N N . GLY A 1 84 ? 14.335 -7.340 -17.597 1.00 94.69 84 GLY A N 1
ATOM 653 C CA . GLY A 1 84 ? 15.521 -8.189 -17.529 1.00 94.69 84 GLY A CA 1
ATOM 654 C C . GLY A 1 84 ? 15.198 -9.676 -17.740 1.00 94.69 84 GLY A C 1
ATOM 655 O O . GLY A 1 84 ? 14.031 -10.024 -17.966 1.00 94.69 84 GLY A O 1
ATOM 656 N N . PRO A 1 85 ? 16.211 -10.555 -17.631 1.00 94.56 85 PRO A N 1
ATOM 657 C CA . PRO A 1 85 ? 16.065 -12.004 -17.819 1.00 94.56 85 PRO A CA 1
ATOM 658 C C . PRO A 1 85 ? 14.996 -12.640 -16.924 1.00 94.56 85 PRO A C 1
ATOM 660 O O . PRO A 1 85 ? 14.382 -13.648 -17.266 1.00 94.56 85 PRO A O 1
ATOM 663 N N . GLU A 1 86 ? 14.725 -12.031 -15.771 1.00 91.75 86 GLU A N 1
ATOM 664 C CA . GLU A 1 86 ? 13.688 -12.465 -14.837 1.00 91.75 86 GLU A CA 1
ATOM 665 C C . GLU A 1 86 ? 12.254 -12.497 -15.405 1.00 91.75 86 GLU A C 1
ATOM 667 O O . GLU A 1 86 ? 11.374 -13.109 -14.800 1.00 91.75 86 GLU A O 1
ATOM 672 N N . PHE A 1 87 ? 12.001 -11.821 -16.530 1.00 93.44 87 PHE A N 1
ATOM 673 C CA . PHE A 1 87 ? 10.695 -11.759 -17.188 1.00 93.44 87 PHE A CA 1
ATOM 674 C C . PHE A 1 87 ? 10.570 -12.778 -18.335 1.00 93.44 87 PHE A C 1
ATOM 676 O O . PHE A 1 87 ? 9.558 -12.778 -19.036 1.00 93.44 87 PHE A O 1
ATOM 683 N N . GLY A 1 88 ? 11.567 -13.652 -18.521 1.00 94.38 88 GLY A N 1
ATOM 684 C CA . GLY A 1 88 ? 11.528 -14.764 -19.470 1.00 94.38 88 GLY A CA 1
ATOM 685 C C . GLY A 1 88 ? 11.351 -14.298 -20.913 1.00 94.38 88 GLY A C 1
ATOM 686 O O . GLY A 1 88 ? 12.151 -13.526 -21.427 1.00 94.38 88 GLY A O 1
ATOM 687 N N . GLU A 1 89 ? 10.274 -14.738 -21.565 1.00 96.75 89 GLU A N 1
ATOM 688 C CA . GLU A 1 89 ? 9.965 -14.389 -22.962 1.00 96.75 89 GLU A CA 1
ATOM 689 C C . GLU A 1 89 ? 9.806 -12.881 -23.217 1.00 96.75 89 GLU A C 1
ATOM 691 O O . GLU A 1 89 ? 9.868 -12.430 -24.359 1.00 96.75 89 GLU A O 1
ATOM 696 N N . HIS A 1 90 ? 9.614 -12.089 -22.160 1.00 95.88 90 HIS A N 1
ATOM 697 C CA . HIS A 1 90 ? 9.514 -10.637 -22.245 1.00 95.88 90 HIS A CA 1
ATOM 698 C C . HIS A 1 90 ? 10.845 -9.915 -22.014 1.00 95.88 90 HIS A C 1
ATOM 700 O O . HIS A 1 90 ? 10.843 -8.688 -21.919 1.00 95.88 90 HIS A O 1
ATOM 706 N N . GLU A 1 91 ? 11.973 -10.615 -21.897 1.00 97.25 91 GLU A N 1
ATOM 707 C CA . GLU A 1 91 ? 13.286 -9.978 -21.782 1.00 97.25 91 GLU A CA 1
ATOM 708 C C . GLU A 1 91 ? 13.520 -8.967 -22.924 1.00 97.25 91 GLU A C 1
ATOM 710 O O . GLU A 1 91 ? 13.168 -9.187 -24.083 1.00 97.25 91 GLU A O 1
ATOM 715 N N . GLY A 1 92 ? 14.052 -7.792 -22.581 1.00 96.62 92 GLY A N 1
ATOM 716 C CA . GLY A 1 92 ? 14.279 -6.687 -23.516 1.00 96.62 92 GLY A CA 1
ATOM 717 C C . GLY A 1 92 ? 13.028 -5.878 -23.878 1.00 96.62 92 GLY A C 1
ATOM 718 O O . GLY A 1 92 ? 13.154 -4.767 -24.400 1.00 96.62 92 GLY A O 1
ATOM 719 N N . CYS A 1 93 ? 11.823 -6.361 -23.557 1.00 97.69 93 CYS A N 1
ATOM 720 C CA . CYS A 1 93 ? 10.589 -5.611 -23.778 1.00 97.69 93 CYS A CA 1
ATOM 721 C C . CYS A 1 93 ? 10.443 -4.444 -22.793 1.00 97.69 93 CYS A C 1
ATOM 723 O O . CYS A 1 93 ? 10.998 -4.430 -21.692 1.00 97.69 93 CYS A O 1
ATOM 725 N N . VAL A 1 94 ? 9.645 -3.451 -23.185 1.00 97.62 94 VAL A N 1
ATOM 726 C CA . VAL A 1 94 ? 9.289 -2.322 -22.322 1.00 97.62 94 VAL A CA 1
ATOM 727 C C . VAL A 1 94 ? 8.000 -2.641 -21.572 1.00 97.62 94 VAL A C 1
ATOM 729 O O . VAL A 1 94 ? 6.953 -2.824 -22.190 1.00 97.62 94 VAL A O 1
ATOM 732 N N . ALA A 1 95 ? 8.055 -2.636 -20.241 1.00 96.25 95 ALA A N 1
ATOM 733 C CA . ALA A 1 95 ? 6.886 -2.814 -19.383 1.00 96.25 95 ALA A CA 1
ATOM 734 C C . ALA A 1 95 ? 6.541 -1.525 -18.630 1.00 96.25 95 ALA A C 1
ATOM 736 O O . ALA A 1 95 ? 7.407 -0.833 -18.089 1.00 96.25 95 ALA A O 1
ATOM 737 N N . LEU A 1 96 ? 5.248 -1.205 -18.571 1.00 96.81 96 LEU A N 1
ATOM 738 C CA . LEU A 1 96 ? 4.733 -0.041 -17.853 1.00 96.81 96 LEU A CA 1
ATOM 739 C C . LEU A 1 96 ? 4.348 -0.418 -16.421 1.00 96.81 96 LEU A C 1
ATOM 741 O O . LEU A 1 96 ? 3.554 -1.333 -16.206 1.00 96.81 96 LEU A O 1
ATOM 745 N N . ILE A 1 97 ? 4.816 0.352 -15.440 1.00 95.06 97 ILE A N 1
ATOM 746 C CA . ILE A 1 97 ? 4.385 0.205 -14.048 1.00 95.06 97 ILE A CA 1
ATOM 747 C C . ILE A 1 97 ? 3.044 0.924 -13.887 1.00 95.06 97 ILE A C 1
ATOM 749 O O . ILE A 1 97 ? 2.969 2.150 -13.921 1.00 95.06 97 ILE A O 1
ATOM 753 N N . ARG A 1 98 ? 1.963 0.148 -13.747 1.00 95.38 98 ARG A N 1
ATOM 754 C CA . ARG A 1 98 ? 0.585 0.665 -13.616 1.00 95.38 98 ARG A CA 1
ATOM 755 C C . ARG A 1 98 ? 0.043 0.635 -12.190 1.00 95.38 98 ARG A C 1
ATOM 757 O O . ARG A 1 98 ? -0.867 1.397 -11.873 1.00 95.38 98 ARG A O 1
ATOM 764 N N . ARG A 1 99 ? 0.572 -0.248 -11.345 1.00 95.56 99 ARG A N 1
ATOM 765 C CA . ARG A 1 99 ? 0.175 -0.412 -9.940 1.00 95.56 99 ARG A CA 1
ATOM 766 C C . ARG A 1 99 ? 1.277 0.090 -9.021 1.00 95.56 99 ARG A C 1
ATOM 768 O O . ARG A 1 99 ? 2.436 0.138 -9.434 1.00 95.56 99 ARG A O 1
ATOM 775 N N . ALA A 1 100 ? 0.924 0.478 -7.801 1.00 94.94 100 ALA A N 1
ATOM 776 C CA . ALA A 1 100 ? 1.920 0.828 -6.802 1.00 94.94 100 ALA A CA 1
ATOM 777 C C . ALA A 1 100 ? 2.798 -0.401 -6.506 1.00 94.94 100 ALA A C 1
ATOM 779 O O . ALA A 1 100 ? 2.316 -1.529 -6.396 1.00 94.94 100 ALA A O 1
ATOM 780 N N . LEU A 1 101 ? 4.110 -0.185 -6.415 1.00 93.94 101 LEU A N 1
ATOM 781 C CA . LEU A 1 101 ? 5.090 -1.248 -6.203 1.00 93.94 101 LEU A CA 1
ATOM 782 C C . LEU A 1 101 ? 5.925 -0.966 -4.964 1.00 93.94 101 LEU A C 1
ATOM 784 O O . LEU A 1 101 ? 6.248 0.185 -4.663 1.00 93.94 101 LEU A O 1
ATOM 788 N N . TYR A 1 102 ? 6.333 -2.038 -4.287 1.00 92.19 102 TYR A N 1
ATOM 789 C CA . TYR A 1 102 ? 7.347 -1.955 -3.242 1.00 92.19 102 TYR A CA 1
ATOM 790 C C . TYR A 1 102 ? 8.589 -1.226 -3.760 1.00 92.19 102 TYR A C 1
ATOM 792 O O . TYR A 1 102 ? 8.968 -1.374 -4.922 1.00 92.19 102 TYR A O 1
ATOM 800 N N . GLY A 1 103 ? 9.198 -0.420 -2.892 1.00 91.88 103 GLY A N 1
ATOM 801 C CA . GLY A 1 103 ? 10.352 0.410 -3.230 1.00 91.88 103 GLY A CA 1
ATOM 802 C C . GLY A 1 103 ? 10.014 1.680 -4.022 1.00 91.88 103 GLY A C 1
ATOM 803 O O . GLY A 1 103 ? 10.876 2.538 -4.176 1.00 91.88 103 GLY A O 1
ATOM 804 N N . GLY A 1 104 ? 8.768 1.870 -4.473 1.00 93.06 104 GLY A N 1
ATOM 805 C CA . GLY A 1 104 ? 8.303 3.136 -5.041 1.00 93.06 104 GLY A CA 1
ATOM 806 C C . GLY A 1 104 ? 8.130 4.226 -3.978 1.00 93.06 104 GLY A C 1
ATOM 807 O O . GLY A 1 104 ? 7.512 3.990 -2.943 1.00 93.06 104 GLY A O 1
ATOM 808 N N . LYS A 1 105 ? 8.621 5.442 -4.254 1.00 93.00 105 LYS A N 1
ATOM 809 C CA . LYS A 1 105 ? 8.561 6.580 -3.316 1.00 93.00 105 LYS A CA 1
ATOM 810 C C . LYS A 1 105 ? 7.131 7.005 -2.971 1.00 93.00 105 LYS A C 1
ATOM 812 O O . LYS A 1 105 ? 6.881 7.415 -1.847 1.00 93.00 105 LYS A O 1
ATOM 817 N N . ALA A 1 106 ? 6.198 6.891 -3.916 1.00 93.44 106 ALA A N 1
ATOM 818 C CA . ALA A 1 106 ? 4.795 7.259 -3.717 1.00 93.44 106 ALA A CA 1
ATOM 819 C C . ALA A 1 106 ? 3.874 6.067 -3.392 1.00 93.44 106 ALA A C 1
ATOM 821 O O . ALA A 1 106 ? 2.677 6.262 -3.208 1.00 93.44 106 ALA A O 1
ATOM 822 N N . ALA A 1 107 ? 4.398 4.837 -3.309 1.00 93.75 107 ALA A N 1
ATOM 823 C CA . ALA A 1 107 ? 3.564 3.634 -3.253 1.00 93.75 107 ALA A CA 1
ATOM 824 C C . ALA A 1 107 ? 2.643 3.583 -2.022 1.00 93.75 107 ALA A C 1
ATOM 826 O O . ALA A 1 107 ? 1.467 3.248 -2.150 1.00 93.75 107 ALA A O 1
ATOM 827 N N . GLY A 1 108 ? 3.162 3.967 -0.848 1.00 93.44 108 GLY A N 1
ATOM 828 C CA . GLY A 1 108 ? 2.376 4.024 0.389 1.00 93.44 108 GLY A CA 1
ATOM 829 C C . GLY A 1 108 ? 1.223 5.025 0.299 1.00 93.44 108 GLY A C 1
ATOM 830 O O . GLY A 1 108 ? 0.087 4.692 0.626 1.00 93.44 108 GLY A O 1
ATOM 831 N N . ARG A 1 109 ? 1.491 6.223 -0.230 1.00 93.88 109 ARG A N 1
ATOM 832 C CA . ARG A 1 109 ? 0.470 7.250 -0.464 1.00 93.88 109 ARG A CA 1
ATOM 833 C C . ARG A 1 109 ? -0.580 6.803 -1.472 1.00 93.88 109 ARG A C 1
ATOM 835 O O . ARG A 1 109 ? -1.768 7.007 -1.250 1.00 93.88 109 ARG A O 1
ATOM 842 N N . ASP A 1 110 ? -0.146 6.243 -2.596 1.00 95.25 110 ASP A N 1
ATOM 843 C CA . ASP A 1 110 ? -1.050 5.810 -3.663 1.00 95.25 110 ASP A CA 1
ATOM 844 C C . ASP A 1 110 ? -2.033 4.765 -3.131 1.00 95.25 110 ASP A C 1
ATOM 846 O O . ASP A 1 110 ? -3.238 4.850 -3.378 1.00 95.25 110 ASP A O 1
ATOM 850 N N . TYR A 1 111 ? -1.531 3.832 -2.319 1.00 95.00 111 TYR A N 1
ATOM 851 C CA . TYR A 1 111 ? -2.369 2.876 -1.614 1.00 95.00 111 TYR A CA 1
ATOM 852 C C . TYR A 1 111 ? -3.286 3.533 -0.581 1.00 95.00 111 TYR A C 1
ATOM 854 O O . TYR A 1 111 ? -4.475 3.227 -0.551 1.00 95.00 111 TYR A O 1
ATOM 862 N N . TRP A 1 112 ? -2.776 4.468 0.218 1.00 94.50 112 TRP A N 1
ATOM 863 C CA . TRP A 1 112 ? -3.569 5.200 1.207 1.00 94.50 112 TRP A CA 1
ATOM 864 C C . TRP A 1 112 ? -4.749 5.952 0.572 1.00 94.50 112 TRP A C 1
ATOM 866 O O . TRP A 1 112 ? -5.890 5.810 1.011 1.00 94.50 112 TRP A O 1
ATOM 876 N N . HIS A 1 113 ? -4.518 6.682 -0.523 1.00 94.31 113 HIS A N 1
ATOM 877 C CA . HIS A 1 113 ? -5.585 7.350 -1.274 1.00 94.31 113 HIS A CA 1
ATOM 878 C C . HIS A 1 113 ? -6.570 6.367 -1.908 1.00 94.31 113 HIS A C 1
ATOM 880 O O . HIS A 1 113 ? -7.775 6.626 -1.920 1.00 94.31 113 HIS A O 1
ATOM 886 N N . TYR A 1 114 ? -6.073 5.244 -2.429 1.00 95.12 114 TYR A N 1
ATOM 887 C CA . TYR A 1 114 ? -6.914 4.191 -2.985 1.00 95.12 114 TYR A CA 1
ATOM 888 C C . TYR A 1 114 ? -7.840 3.590 -1.919 1.00 95.12 114 TYR A C 1
ATOM 890 O O . TYR A 1 114 ? -9.049 3.521 -2.136 1.00 95.12 114 TYR A O 1
ATOM 898 N N . LEU A 1 115 ? -7.302 3.248 -0.745 1.00 94.06 115 LEU A N 1
ATOM 899 C CA . LEU A 1 115 ? -8.076 2.726 0.381 1.00 94.06 115 LEU A CA 1
ATOM 900 C C . LEU A 1 115 ? -9.105 3.748 0.873 1.00 94.06 115 LEU A C 1
ATOM 902 O O . LEU A 1 115 ? -10.272 3.408 1.029 1.00 94.06 115 LEU A O 1
ATOM 906 N N . ARG A 1 116 ? -8.711 5.017 1.029 1.00 94.12 116 ARG A N 1
ATOM 907 C CA . ARG A 1 116 ? -9.608 6.129 1.386 1.00 94.12 116 ARG A CA 1
ATOM 908 C C . ARG A 1 116 ? -10.800 6.241 0.434 1.00 94.12 116 ARG A C 1
ATOM 910 O O . ARG A 1 116 ? -11.928 6.430 0.882 1.00 94.12 116 ARG A O 1
ATOM 917 N N . LYS A 1 117 ? -10.559 6.103 -0.872 1.00 94.56 117 LYS A N 1
ATOM 91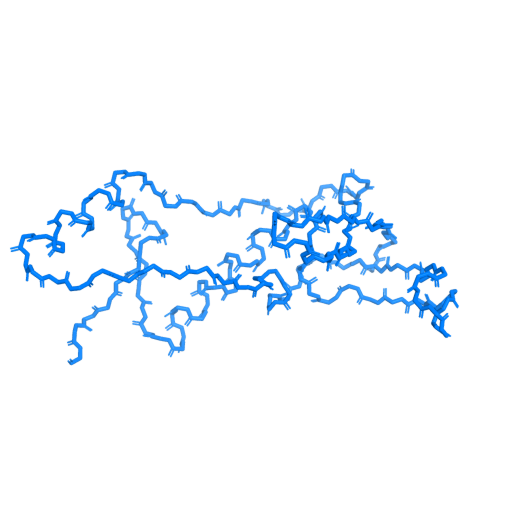8 C CA . LYS A 1 117 ? -11.621 6.120 -1.884 1.00 94.56 117 LYS A CA 1
ATOM 919 C C . LYS A 1 117 ? -12.582 4.941 -1.713 1.00 94.56 117 LYS A C 1
ATOM 921 O O . LYS A 1 117 ? -13.786 5.158 -1.774 1.00 94.56 117 LYS A O 1
ATOM 926 N N . ILE A 1 118 ? -12.063 3.735 -1.480 1.00 94.38 118 ILE A N 1
ATOM 927 C CA . ILE A 1 118 ? -12.872 2.523 -1.259 1.00 94.38 118 ILE A CA 1
ATOM 928 C C . ILE A 1 118 ? -13.708 2.642 0.019 1.00 94.38 118 ILE A C 1
ATOM 930 O O . ILE A 1 118 ? -14.912 2.406 -0.011 1.00 94.38 118 ILE A O 1
ATOM 934 N N . MET A 1 119 ? -13.093 3.051 1.134 1.00 94.62 119 MET A N 1
ATOM 935 C CA . MET A 1 119 ? -13.779 3.210 2.423 1.00 94.62 119 MET A CA 1
ATOM 936 C C . MET A 1 119 ? -14.997 4.125 2.297 1.00 94.62 119 MET A C 1
ATOM 938 O O . MET A 1 119 ? -16.071 3.789 2.791 1.00 94.62 119 MET A O 1
ATOM 942 N N . HIS A 1 120 ? -14.840 5.242 1.585 1.00 94.19 120 HIS A N 1
ATOM 943 C CA . HIS A 1 120 ? -15.919 6.192 1.356 1.00 94.19 120 HIS A CA 1
ATOM 944 C C . HIS A 1 120 ? -16.957 5.685 0.345 1.00 94.19 120 HIS A C 1
ATOM 946 O O . HIS A 1 120 ? -18.148 5.664 0.641 1.00 94.19 120 HIS A O 1
ATOM 952 N N . ASN A 1 121 ? -16.521 5.286 -0.851 1.00 94.88 121 ASN A N 1
ATOM 953 C CA . ASN A 1 121 ? -17.430 5.046 -1.972 1.00 94.88 121 ASN A CA 1
ATOM 954 C C . ASN A 1 121 ? -18.108 3.676 -1.926 1.00 94.88 121 ASN A C 1
ATOM 956 O O . ASN A 1 121 ? -19.266 3.571 -2.317 1.00 94.88 121 ASN A O 1
ATOM 960 N N . ASP A 1 122 ? -17.392 2.648 -1.468 1.00 93.75 122 ASP A N 1
ATOM 961 C CA . ASP A 1 122 ? -17.846 1.259 -1.576 1.00 93.75 122 ASP A CA 1
ATOM 962 C C . ASP A 1 122 ? -18.404 0.745 -0.242 1.00 93.75 122 ASP A C 1
ATOM 964 O O . ASP A 1 122 ? -19.308 -0.088 -0.224 1.00 93.75 122 ASP A O 1
ATOM 968 N N . PHE A 1 123 ? -17.893 1.254 0.887 1.00 92.44 123 PHE A N 1
ATOM 969 C CA . PHE A 1 123 ? -18.298 0.806 2.226 1.00 92.44 123 PHE A CA 1
ATOM 970 C C . PHE A 1 123 ? -19.082 1.841 3.048 1.00 92.44 123 PHE A C 1
ATOM 972 O O . PHE A 1 123 ? -19.566 1.501 4.134 1.00 92.44 123 PHE A O 1
ATOM 979 N N . GLY A 1 124 ? -19.215 3.080 2.559 1.00 94.38 124 GLY A N 1
ATOM 980 C CA . GLY A 1 124 ? -19.981 4.143 3.219 1.00 94.38 124 GLY A CA 1
ATOM 981 C C . GLY A 1 124 ? -19.373 4.651 4.530 1.00 94.38 124 GLY A C 1
ATOM 982 O O . GLY A 1 124 ? -20.087 5.208 5.360 1.00 94.38 124 GLY A O 1
ATOM 983 N N . PHE A 1 125 ? -18.074 4.444 4.751 1.00 95.50 125 PHE A N 1
ATOM 984 C CA . PHE A 1 125 ? -17.378 4.972 5.921 1.00 95.50 125 PHE A CA 1
ATOM 985 C C . PHE A 1 125 ? -16.965 6.428 5.727 1.00 95.50 125 PHE A C 1
ATOM 987 O O . PHE A 1 125 ? -16.570 6.865 4.645 1.00 95.50 125 PHE A O 1
ATOM 994 N N . GLN A 1 126 ? -16.960 7.163 6.830 1.00 95.06 126 GLN A N 1
ATOM 995 C CA . GLN A 1 126 ? -16.486 8.533 6.916 1.00 95.06 126 GLN A CA 1
ATOM 996 C C . GLN A 1 126 ? -15.215 8.603 7.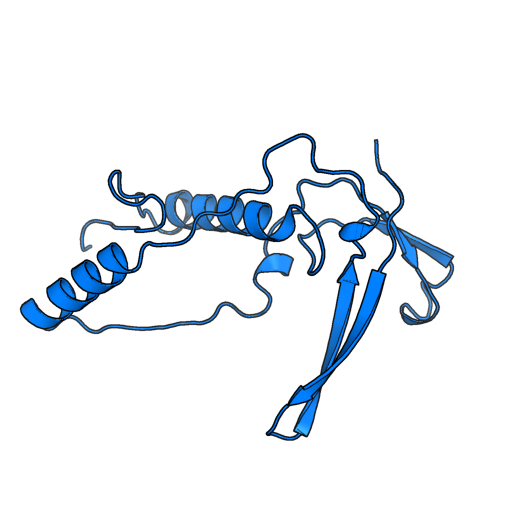761 1.00 95.06 126 GLN A C 1
ATOM 998 O O . GLN A 1 126 ? -15.043 7.865 8.728 1.00 95.06 126 GLN A O 1
ATOM 1003 N N . SER A 1 127 ? -14.312 9.494 7.362 1.00 94.94 127 SER A N 1
ATOM 1004 C CA . SER A 1 127 ? -13.044 9.741 8.048 1.00 94.94 127 SER A CA 1
ATOM 1005 C C . SER A 1 127 ? -13.258 10.699 9.222 1.00 94.94 127 SER A C 1
ATOM 1007 O O . SER A 1 127 ? -13.984 11.691 9.102 1.00 94.94 127 SER A O 1
ATOM 1009 N N . SER A 1 128 ? -12.625 10.413 10.358 1.00 94.06 128 SER A N 1
ATOM 1010 C CA . SER A 1 128 ? -12.676 11.268 11.543 1.00 94.06 128 SER A CA 1
ATOM 1011 C C . SER A 1 128 ? -11.897 12.562 11.368 1.00 94.06 128 SER A C 1
ATOM 1013 O O . SER A 1 128 ? -10.831 12.615 10.763 1.00 94.06 128 SER A O 1
ATOM 1015 N N . ARG A 1 129 ? -12.444 13.639 11.945 1.00 91.56 129 ARG A N 1
ATOM 1016 C CA . ARG A 1 129 ? -11.785 14.951 11.985 1.00 91.56 129 ARG A CA 1
ATOM 1017 C C . ARG A 1 129 ? -10.589 14.972 12.937 1.00 91.56 129 ARG A C 1
ATOM 1019 O O . ARG A 1 129 ? -9.683 15.767 12.725 1.00 91.56 129 ARG A O 1
ATOM 1026 N N . GLY A 1 130 ? -10.614 14.145 13.986 1.00 91.00 130 GLY A N 1
ATOM 1027 C CA . GLY A 1 130 ? -9.533 14.071 14.974 1.00 91.00 130 GLY A CA 1
ATOM 1028 C C . GLY A 1 130 ? -8.349 13.227 14.503 1.00 91.00 130 GLY A C 1
ATOM 1029 O O . GLY A 1 130 ? -7.207 13.549 14.808 1.00 91.00 130 GLY A O 1
ATOM 1030 N N . ASP A 1 131 ? -8.626 12.178 13.729 1.00 93.69 131 ASP A N 1
ATOM 1031 C CA . ASP A 1 131 ? -7.622 11.295 13.139 1.00 93.69 131 ASP A CA 1
ATOM 1032 C C . ASP A 1 131 ? -8.141 10.800 11.778 1.00 93.69 131 ASP A C 1
ATOM 1034 O O . ASP A 1 131 ? -9.073 9.990 11.743 1.00 93.69 131 ASP A O 1
ATOM 1038 N N . PRO A 1 132 ? -7.588 11.289 10.651 1.00 92.75 132 PRO A N 1
ATOM 1039 C CA . PRO A 1 132 ? -8.090 10.957 9.320 1.00 92.75 132 PRO A CA 1
ATOM 1040 C C . PRO A 1 132 ? -8.033 9.467 8.960 1.00 92.75 132 PRO A C 1
ATOM 1042 O O . PRO A 1 132 ? -8.717 9.047 8.022 1.00 92.75 132 PRO A O 1
ATOM 1045 N N . ASP A 1 133 ? -7.240 8.678 9.686 1.00 94.00 133 ASP A N 1
ATOM 1046 C CA . ASP A 1 133 ? -7.094 7.237 9.484 1.00 94.00 133 ASP A CA 1
ATOM 1047 C C . ASP A 1 133 ? -8.038 6.405 10.363 1.00 94.00 133 ASP A C 1
ATOM 1049 O O . ASP A 1 133 ? -8.082 5.180 10.235 1.00 94.00 133 ASP A O 1
ATOM 1053 N N . VAL A 1 134 ? -8.846 7.058 11.205 1.00 95.25 134 VAL A N 1
ATOM 1054 C CA . VAL A 1 134 ? -9.992 6.444 11.880 1.00 95.25 134 VAL A CA 1
ATOM 1055 C C . VAL A 1 134 ? -11.240 6.634 11.028 1.00 95.25 134 VAL A C 1
ATOM 1057 O O . VAL A 1 134 ? -11.612 7.754 10.670 1.00 95.25 134 VAL A O 1
ATOM 1060 N N . TRP A 1 135 ? -11.917 5.525 10.748 1.00 94.88 135 TRP A N 1
ATOM 1061 C CA . TRP A 1 135 ? -13.102 5.474 9.902 1.00 94.88 135 TRP A CA 1
ATOM 1062 C C . TRP A 1 135 ? -14.296 4.971 10.702 1.00 94.88 135 TRP A C 1
ATOM 1064 O O . TRP A 1 135 ? -14.185 3.982 11.423 1.00 94.88 135 TRP A O 1
ATOM 1074 N N . PHE A 1 136 ? -15.445 5.620 10.556 1.00 94.12 136 PHE A N 1
ATOM 1075 C CA . PHE A 1 136 ? -16.687 5.220 11.213 1.00 94.12 136 PHE A CA 1
ATOM 1076 C C . PHE A 1 136 ? -17.868 5.321 10.250 1.00 94.12 136 PHE A C 1
ATOM 1078 O O . PHE A 1 136 ? -17.824 6.034 9.249 1.00 94.12 136 PHE A O 1
ATOM 1085 N N . ARG A 1 137 ? -18.927 4.583 10.556 1.00 93.88 137 ARG A N 1
ATOM 1086 C CA . ARG A 1 137 ? -20.239 4.698 9.921 1.00 93.88 137 ARG A CA 1
ATOM 1087 C C . ARG A 1 137 ? -21.300 4.385 10.963 1.00 93.88 137 ARG A C 1
ATOM 1089 O O . ARG A 1 137 ? -20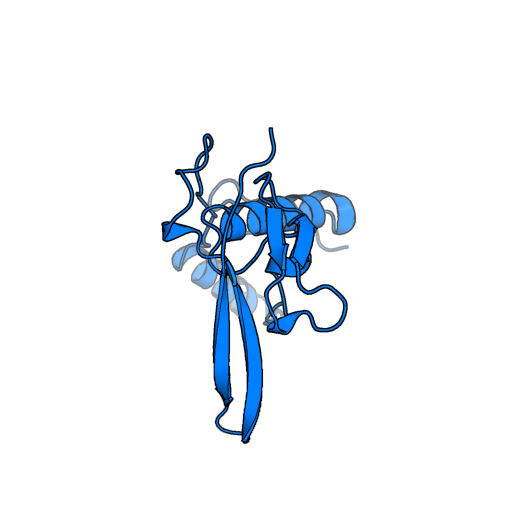.994 3.714 11.951 1.00 93.88 137 ARG A O 1
ATOM 1096 N N . GLU A 1 138 ? -22.517 4.855 10.741 1.00 87.31 138 GLU A N 1
ATOM 1097 C CA . GLU A 1 138 ? -23.645 4.458 11.579 1.00 87.31 138 GLU A CA 1
ATOM 1098 C C . GLU A 1 138 ? -23.868 2.946 11.481 1.00 87.31 138 GLU A C 1
ATOM 1100 O O . GLU A 1 138 ? -23.636 2.330 10.435 1.00 87.31 138 GLU A O 1
ATOM 1105 N N . ALA A 1 139 ? -24.263 2.340 12.600 1.00 78.81 139 ALA A N 1
ATOM 1106 C CA . ALA A 1 139 ? -24.653 0.941 12.606 1.00 78.81 139 A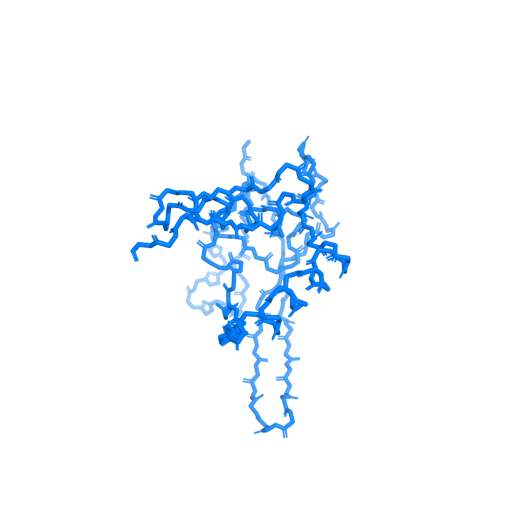LA A CA 1
ATOM 1107 C C . ALA A 1 139 ? -25.924 0.794 11.759 1.00 78.81 139 ALA A C 1
ATOM 1109 O O . ALA A 1 139 ? -26.909 1.489 12.000 1.00 78.81 139 ALA A O 1
ATOM 1110 N N . SER A 1 140 ? -25.850 -0.068 10.746 1.00 63.00 140 SER A N 1
ATOM 1111 C CA . SER A 1 140 ? -26.986 -0.483 9.918 1.00 63.00 140 SER A CA 1
ATOM 1112 C C . SER A 1 140 ? -27.990 -1.305 10.708 1.00 63.00 140 SER A C 1
ATOM 1114 O O . SER A 1 140 ? -27.502 -2.166 11.479 1.00 63.00 140 SER A O 1
#

Radius of gyration: 19.01 Å; chains: 1; bounding box: 44×39×51 Å

Foldseek 3Di:
DADEWDWDKDWDQDPVRDTDIFTATQQVPPDADPDDLDAFDFDPVNVVVVVVVCVVVVHDDDDDDDPPLQQVFFDPHFYKYQDPCVVPVSHRPIGTRGTQGHNHSNSNVRSRVVVVCCCCPVVVWDADPVGRPDTDDDDD

Sequence (140 aa):
GWKKASGHFIWDVKMDFTRKARWVKDGHRTAAPESSSYAGVVSRESIRIALTYAALHGLPVVAADIRNAYLSAPSSEKHYIICGPEFGEHEGCVALIRRALYGGKAAGRDYWHYLRKIMHNDFGFQSSRGDPDVWFREAS